Protein AF-A0A2R5L4L7-F1 (afdb_monomer)

Secondary structure (DSSP, 8-state):
---------HHHHHHHHHHS------------PEEPTTT--EESSHHHHHHHHGGGEETTEEE-TTT--EES-HHHHHHHHHHHH----EE-SSSS-EESSHHHHHHHHHHH-TTTGGGSTT--TTS-----

Mean predicted aligned error: 15.32 Å

Solvent-accessible surface area (backbone atoms only — not comparable to full-atom values): 8468 Å² total; per-residue (Å²): 135,85,79,90,79,82,69,95,48,69,72,59,42,57,57,53,58,50,68,77,55,73,68,86,70,70,69,82,68,77,72,67,64,47,63,36,81,75,84,61,52,71,25,76,44,68,70,56,42,58,60,49,51,52,79,34,44,59,88,79,24,30,40,37,94,88,79,64,56,70,33,72,45,62,69,57,46,40,57,54,48,30,71,78,72,65,48,44,84,39,68,44,96,88,50,92,54,62,22,72,40,67,66,62,40,52,54,46,42,58,69,76,35,62,83,64,49,80,72,53,88,75,70,65,89,88,65,80,92,73,91,127

Structure (mmCIF, N/CA/C/O backbone):
data_AF-A0A2R5L4L7-F1
#
_entry.id   AF-A0A2R5L4L7-F1
#
loop_
_atom_site.group_PDB
_atom_site.id
_atom_site.type_symbol
_atom_site.label_atom_id
_atom_site.label_alt_id
_atom_site.label_comp_id
_atom_site.label_asym_id
_atom_site.label_entity_id
_atom_site.label_seq_id
_atom_site.pdbx_PDB_ins_code
_atom_site.Cartn_x
_atom_site.Cartn_y
_atom_site.Cartn_z
_atom_site.occupancy
_atom_site.B_iso_or_equiv
_atom_site.auth_seq_id
_atom_site.auth_comp_id
_atom_site.auth_asym_id
_atom_site.auth_atom_id
_atom_site.pdbx_PDB_model_num
ATOM 1 N N . PRO A 1 1 ? -46.197 9.145 -11.693 1.00 50.00 1 PRO A N 1
ATOM 2 C CA . PRO A 1 1 ? -46.821 9.251 -13.034 1.00 50.00 1 PRO A CA 1
ATOM 3 C C . PRO A 1 1 ? -48.335 9.468 -12.892 1.00 50.00 1 PRO A C 1
ATOM 5 O O . PRO A 1 1 ? -49.021 8.603 -12.368 1.00 50.00 1 PRO A O 1
ATOM 8 N N . PHE A 1 2 ? -48.771 10.685 -13.240 1.00 63.53 2 PHE A N 1
ATOM 9 C CA . PHE A 1 2 ? -50.130 11.246 -13.179 1.00 63.53 2 PHE A CA 1
ATOM 10 C C . PHE A 1 2 ? -50.981 10.903 -11.947 1.00 63.53 2 PHE A C 1
ATOM 12 O O . PHE A 1 2 ? -51.745 9.944 -11.926 1.00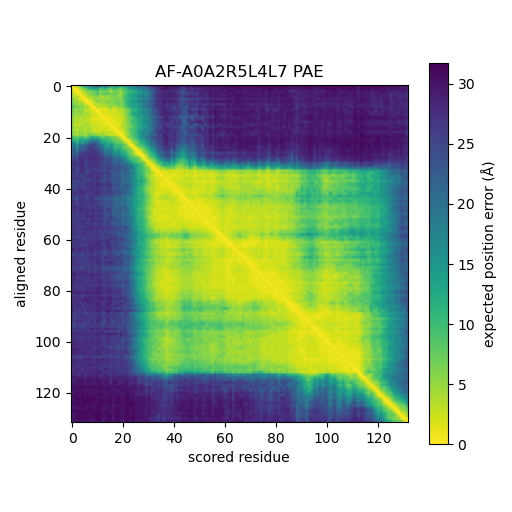 63.53 2 PHE A O 1
ATOM 19 N N . CYS A 1 3 ? -50.890 11.764 -10.928 1.00 67.31 3 CYS A N 1
ATOM 20 C CA . CYS A 1 3 ? -51.881 11.806 -9.860 1.00 67.31 3 CYS A CA 1
ATOM 21 C C . CYS A 1 3 ? -53.042 12.722 -10.295 1.00 67.31 3 CYS A C 1
ATOM 23 O O . CYS A 1 3 ? -52.793 13.906 -10.516 1.00 67.31 3 CYS A O 1
ATOM 25 N N . PRO A 1 4 ? -54.288 12.226 -10.408 1.00 69.06 4 PRO A N 1
ATOM 26 C CA . PRO A 1 4 ? -55.441 13.016 -10.860 1.00 69.06 4 PRO A CA 1
ATOM 27 C C . PRO A 1 4 ? -55.964 13.998 -9.794 1.00 69.06 4 PRO A C 1
ATOM 29 O O . PRO A 1 4 ? -57.028 14.588 -9.958 1.00 69.06 4 PRO A O 1
ATOM 32 N N . TYR A 1 5 ? -55.247 14.164 -8.677 1.00 70.88 5 TYR A N 1
ATOM 33 C CA . TYR A 1 5 ? -55.686 14.992 -7.562 1.00 70.88 5 TYR A CA 1
ATOM 34 C C . TYR A 1 5 ? -55.429 16.477 -7.841 1.00 70.88 5 TYR A C 1
ATOM 36 O O . TYR A 1 5 ? -54.305 16.967 -7.722 1.00 70.88 5 TYR A O 1
ATOM 44 N N . THR A 1 6 ? -56.485 17.212 -8.181 1.00 69.62 6 THR A N 1
ATOM 45 C CA . THR A 1 6 ? -56.448 18.672 -8.311 1.00 69.62 6 THR A CA 1
ATOM 46 C C . THR A 1 6 ? -56.854 19.322 -6.994 1.00 69.62 6 THR A C 1
ATOM 48 O O . THR A 1 6 ? -57.931 19.051 -6.467 1.00 69.62 6 THR A O 1
ATOM 51 N N . CYS A 1 7 ? -56.010 20.201 -6.457 1.00 73.94 7 CYS A N 1
ATOM 52 C CA . CYS A 1 7 ? -56.298 20.936 -5.230 1.00 73.94 7 CYS A CA 1
ATOM 53 C C . CYS A 1 7 ? -56.041 22.428 -5.432 1.00 73.94 7 CYS A C 1
ATOM 55 O O . CYS A 1 7 ? -54.980 22.811 -5.917 1.00 73.94 7 CYS A O 1
AT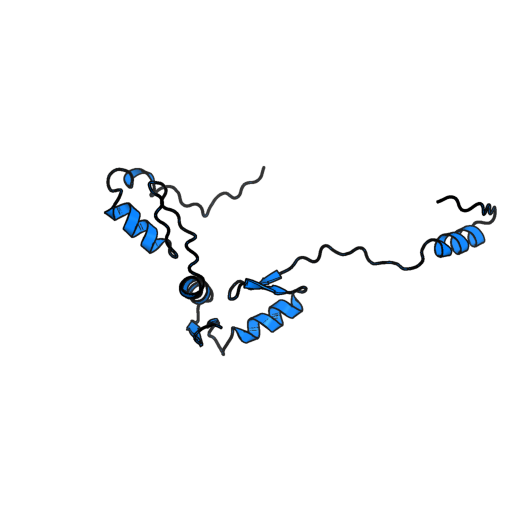OM 57 N N . THR A 1 8 ? -56.992 23.265 -5.024 1.00 68.25 8 THR A N 1
ATOM 58 C CA . THR A 1 8 ? -56.914 24.732 -5.130 1.00 68.25 8 THR A CA 1
ATOM 59 C C . THR A 1 8 ? -56.361 25.397 -3.866 1.00 68.25 8 THR A C 1
ATOM 61 O O . THR A 1 8 ? -56.021 26.576 -3.879 1.00 68.25 8 THR A O 1
ATOM 64 N N . VAL A 1 9 ? -56.223 24.646 -2.764 1.00 74.19 9 VAL A N 1
ATOM 65 C CA . VAL A 1 9 ? -55.764 25.158 -1.465 1.00 74.19 9 VAL A CA 1
ATOM 66 C C . VAL A 1 9 ? -54.310 24.753 -1.212 1.00 74.19 9 VAL A C 1
ATOM 68 O O . VAL A 1 9 ? -53.995 23.579 -1.006 1.00 74.19 9 VAL A O 1
ATOM 71 N N . TYR A 1 10 ? -53.415 25.744 -1.144 1.00 71.88 10 TYR A N 1
ATOM 72 C CA . TYR A 1 10 ? -51.958 25.551 -1.052 1.00 71.88 10 TYR A CA 1
ATOM 73 C C . TYR A 1 10 ? -51.507 24.598 0.074 1.00 71.88 10 TYR A C 1
ATOM 75 O O . TYR A 1 10 ? -50.641 23.743 -0.124 1.00 71.88 10 TYR A O 1
ATOM 83 N N . LYS A 1 11 ? -52.116 24.698 1.264 1.00 78.44 11 LYS A N 1
ATOM 84 C CA . LYS A 1 11 ? -51.770 23.848 2.420 1.00 78.44 11 LYS A CA 1
ATOM 85 C C . LYS A 1 11 ? -52.099 22.368 2.178 1.00 78.44 11 LYS A C 1
ATOM 87 O O . LYS A 1 11 ? -51.323 21.495 2.566 1.00 78.44 11 LYS A O 1
ATOM 92 N N . ALA A 1 12 ? -53.217 22.085 1.512 1.00 74.81 12 ALA A N 1
ATOM 93 C CA . ALA A 1 12 ? -53.638 20.727 1.180 1.00 74.81 12 ALA A CA 1
ATOM 94 C C . ALA A 1 12 ? -52.783 20.136 0.046 1.00 74.81 12 ALA A C 1
ATOM 96 O O . ALA A 1 12 ? -52.364 18.981 0.140 1.00 74.81 12 ALA A O 1
ATOM 97 N N . PHE A 1 13 ? -52.402 20.956 -0.940 1.00 75.81 13 PHE A N 1
ATOM 98 C CA . PHE A 1 13 ? -51.426 20.582 -1.966 1.00 75.81 13 PHE A CA 1
ATOM 99 C C . PHE A 1 13 ? -50.075 20.175 -1.355 1.00 75.81 13 PHE A C 1
ATOM 101 O O . PHE A 1 13 ? -49.559 19.104 -1.662 1.00 75.81 13 PHE A O 1
ATOM 108 N N . LYS A 1 14 ? -49.522 20.967 -0.424 1.00 76.56 14 LYS A N 1
ATOM 109 C CA . LYS A 1 14 ? -48.239 20.649 0.234 1.00 76.56 14 LYS A CA 1
ATOM 110 C C . LYS A 1 14 ? -48.276 19.351 1.043 1.00 76.56 14 LYS A C 1
ATOM 112 O O . LYS A 1 14 ? -47.266 18.652 1.104 1.00 76.56 14 LYS A O 1
ATOM 117 N N . LYS A 1 15 ? -49.413 19.019 1.663 1.00 76.94 15 LYS A N 1
ATOM 118 C CA . LYS A 1 15 ? -49.593 17.748 2.383 1.00 76.94 15 LYS A CA 1
ATOM 119 C C . LYS A 1 15 ? -49.653 16.565 1.412 1.00 76.94 15 LYS A C 1
ATOM 121 O O . LYS A 1 15 ? -48.965 15.576 1.634 1.00 76.94 15 LYS A O 1
ATOM 126 N N . HIS A 1 16 ? -50.410 16.701 0.325 1.00 76.19 16 HIS A N 1
ATOM 127 C CA . HIS A 1 16 ? -50.504 15.700 -0.738 1.00 76.19 16 HIS A CA 1
ATOM 128 C C . HIS A 1 16 ? -49.163 15.486 -1.461 1.00 76.19 16 HIS A C 1
ATOM 130 O O . HIS A 1 16 ? -48.763 14.360 -1.718 1.00 76.19 16 HIS A O 1
ATOM 136 N N . GLN A 1 17 ? -48.387 16.543 -1.710 1.00 69.81 17 GLN A N 1
ATOM 137 C CA . GLN A 1 17 ? -47.068 16.418 -2.337 1.00 69.81 17 GLN A CA 1
ATOM 138 C C . GLN A 1 17 ? -46.126 15.504 -1.530 1.00 69.81 17 GLN A C 1
ATOM 140 O O . GLN A 1 17 ? -45.373 14.731 -2.113 1.00 69.81 17 GLN A O 1
ATOM 145 N N . LYS A 1 18 ? -46.206 15.536 -0.191 1.00 73.06 18 LYS A N 1
ATOM 146 C CA . LYS A 1 18 ? -45.411 14.670 0.695 1.00 73.06 18 LYS A CA 1
ATOM 147 C C . LYS A 1 18 ? -45.821 13.195 0.637 1.00 73.06 18 LYS A C 1
ATOM 149 O O . LYS A 1 18 ? -45.000 12.359 0.986 1.00 73.06 18 LYS A O 1
ATOM 154 N N . SER A 1 19 ? -47.031 12.857 0.174 1.00 70.88 19 SER A N 1
ATOM 155 C CA . SER A 1 19 ? -47.435 11.453 -0.003 1.00 70.88 19 SER A CA 1
ATOM 156 C C . SER A 1 19 ? -46.810 10.805 -1.237 1.00 70.88 19 SER A C 1
ATOM 158 O O . SER A 1 19 ? -46.730 9.586 -1.296 1.00 70.88 19 SER A O 1
ATOM 160 N N . HIS A 1 20 ? -46.341 11.601 -2.205 1.00 72.44 20 HIS A N 1
ATOM 161 C CA . HIS A 1 20 ? -45.515 11.101 -3.315 1.00 72.44 20 HIS A CA 1
ATOM 162 C C . HIS A 1 20 ? -44.046 10.931 -2.921 1.00 72.44 20 HIS A C 1
ATOM 164 O O . HIS A 1 20 ? -43.293 10.260 -3.617 1.00 72.44 20 HIS A O 1
ATOM 170 N N . VAL A 1 21 ? -43.633 11.523 -1.799 1.00 67.75 21 VAL A N 1
ATOM 171 C CA . VAL A 1 21 ? -42.273 11.421 -1.265 1.00 67.75 21 VAL A CA 1
ATOM 172 C C . VAL A 1 21 ? -42.287 10.429 -0.100 1.00 67.75 21 VAL A C 1
ATOM 174 O O . VAL A 1 21 ? -42.052 10.785 1.054 1.00 67.75 21 VAL A O 1
ATOM 177 N N . PHE A 1 22 ? -42.615 9.168 -0.393 1.00 56.44 22 PHE A N 1
ATOM 178 C CA . PHE A 1 22 ? -42.398 8.076 0.555 1.00 56.44 22 PHE A CA 1
ATOM 179 C C . PHE A 1 22 ? -40.911 7.733 0.575 1.00 56.44 22 PHE A C 1
ATOM 181 O O . PHE A 1 22 ? -40.374 7.191 -0.386 1.00 56.44 22 PHE A O 1
ATOM 188 N N . GLY A 1 23 ? -40.264 8.067 1.691 1.00 48.25 23 GLY A N 1
ATOM 189 C CA . GLY A 1 23 ? -38.858 7.784 1.934 1.00 48.25 23 GLY A CA 1
ATOM 190 C C . GLY A 1 23 ? -37.944 8.738 1.178 1.00 48.25 23 GLY A C 1
ATOM 191 O O . GLY A 1 23 ? -37.704 8.604 -0.016 1.00 48.25 23 GLY A O 1
ATOM 192 N N . SER A 1 24 ? -37.326 9.660 1.905 1.00 47.16 24 SER A N 1
ATOM 193 C CA . SER A 1 24 ? -35.988 10.111 1.555 1.00 47.16 24 SER A CA 1
ATOM 194 C C . SER A 1 24 ? -35.060 8.891 1.576 1.00 47.16 24 SER A C 1
ATOM 196 O O . SER A 1 24 ? -34.337 8.653 2.544 1.00 47.16 24 SER A O 1
ATOM 198 N N . SER A 1 25 ? -35.047 8.105 0.495 1.00 45.19 25 SER A N 1
ATOM 199 C CA . SER A 1 25 ? -33.848 7.375 0.126 1.00 45.19 25 SER A CA 1
ATOM 200 C C . SER A 1 25 ? -32.816 8.461 -0.116 1.00 45.19 25 SER A C 1
ATOM 202 O O . SER A 1 25 ? -32.767 9.079 -1.182 1.00 45.1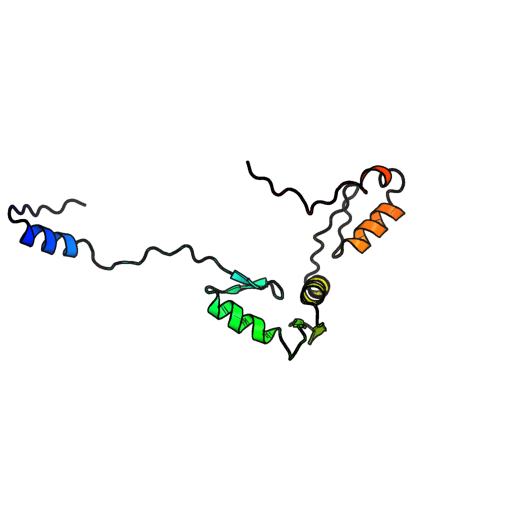9 25 SER A O 1
ATOM 204 N N . LYS A 1 26 ? -32.057 8.764 0.940 1.00 45.66 26 LYS A N 1
ATOM 205 C CA . LYS A 1 26 ? -30.776 9.446 0.853 1.00 45.66 26 LYS A CA 1
ATOM 206 C C . LYS A 1 26 ? -30.128 8.883 -0.417 1.00 45.66 26 LYS A C 1
ATOM 208 O O . LYS A 1 26 ? -30.019 7.654 -0.494 1.00 45.66 26 LYS A O 1
ATOM 213 N N . PRO A 1 27 ? -29.834 9.705 -1.443 1.00 45.16 27 PRO A N 1
ATOM 214 C CA . PRO A 1 27 ? -29.218 9.188 -2.658 1.00 45.16 27 PRO A CA 1
ATOM 215 C C . PRO A 1 27 ? -28.022 8.338 -2.220 1.00 45.16 27 PRO A C 1
ATOM 217 O O . PRO A 1 27 ? -27.410 8.700 -1.205 1.00 45.16 27 PRO A O 1
ATOM 220 N N . PRO A 1 28 ? -27.703 7.210 -2.883 1.00 49.28 28 PRO A N 1
ATOM 221 C CA . PRO A 1 28 ? -26.472 6.505 -2.592 1.00 49.28 28 PRO A CA 1
ATOM 222 C C . PRO A 1 28 ? -25.366 7.520 -2.853 1.00 49.28 28 PRO A C 1
ATOM 224 O O . PRO A 1 28 ? -24.994 7.775 -3.994 1.00 49.28 28 PRO A O 1
ATOM 227 N N . SER A 1 29 ? -24.902 8.182 -1.793 1.00 54.69 29 SER A N 1
ATOM 228 C CA . SER A 1 29 ? -23.652 8.909 -1.784 1.00 54.69 29 SER A CA 1
ATOM 229 C C . SER A 1 29 ? -22.684 7.892 -2.331 1.00 54.69 29 SER A C 1
ATOM 231 O O . SER A 1 29 ? -22.546 6.843 -1.693 1.00 54.69 29 SER A O 1
ATOM 233 N N . ALA A 1 30 ? -22.167 8.131 -3.540 1.00 57.06 30 ALA A N 1
ATOM 234 C CA . ALA A 1 30 ? -21.211 7.256 -4.192 1.00 57.06 30 ALA A CA 1
ATOM 235 C C . ALA A 1 30 ? -20.263 6.773 -3.098 1.00 57.06 30 ALA A C 1
ATOM 237 O O . ALA A 1 30 ? -19.590 7.592 -2.470 1.00 57.06 30 ALA A O 1
ATOM 238 N N . GLN A 1 31 ? -20.371 5.494 -2.727 1.00 61.19 31 GLN A N 1
ATOM 239 C CA . GLN A 1 31 ? -19.619 4.974 -1.597 1.00 61.19 31 GLN A CA 1
ATOM 240 C C . GLN A 1 31 ? -18.176 4.982 -2.069 1.00 61.19 31 GLN A C 1
ATOM 242 O O . GLN A 1 31 ? -17.756 4.080 -2.793 1.00 61.19 31 GLN A O 1
ATOM 247 N N . VAL A 1 32 ? -17.448 6.048 -1.742 1.00 70.38 32 VAL A N 1
ATOM 248 C CA . VAL A 1 32 ? -16.024 6.149 -2.016 1.00 70.38 32 VAL A CA 1
ATOM 249 C C . VAL A 1 32 ? -15.378 5.069 -1.165 1.00 70.38 32 VAL A C 1
ATOM 251 O O . VAL A 1 32 ? -15.204 5.220 0.043 1.00 70.38 32 VAL A O 1
ATOM 254 N N . LYS A 1 33 ? -15.114 3.923 -1.794 1.00 82.12 33 LYS A N 1
ATOM 255 C CA . LYS A 1 33 ? -14.406 2.817 -1.164 1.00 82.12 33 LYS A CA 1
ATOM 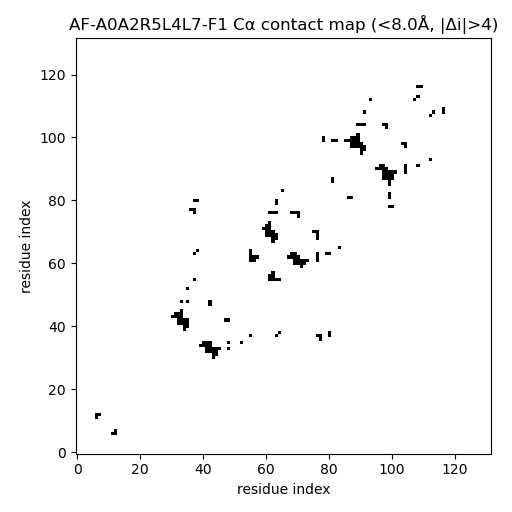256 C C . LYS A 1 33 ? -12.974 3.271 -0.923 1.00 82.12 33 LYS A C 1
ATOM 258 O O . LYS A 1 33 ? -12.275 3.672 -1.850 1.00 82.12 33 LYS A O 1
ATOM 263 N N . LEU A 1 34 ? -12.551 3.220 0.333 1.00 89.19 34 LEU A N 1
ATOM 264 C CA . LEU A 1 34 ? -11.189 3.534 0.738 1.00 89.19 34 LEU A CA 1
ATOM 265 C C . LEU A 1 34 ? -10.380 2.241 0.765 1.00 89.19 34 LEU A C 1
ATOM 267 O O . LEU A 1 34 ? -10.673 1.354 1.567 1.00 89.19 34 LEU A O 1
ATOM 271 N N . SER A 1 35 ? -9.352 2.136 -0.075 1.00 91.81 35 SER A N 1
ATOM 272 C CA . SER A 1 35 ? -8.481 0.957 -0.135 1.00 91.81 35 SER A CA 1
ATOM 273 C C . SER A 1 35 ? -7.274 1.091 0.797 1.00 91.81 35 SER A C 1
ATOM 275 O O . SER A 1 35 ? -6.594 2.120 0.843 1.00 91.81 35 SER A O 1
ATOM 277 N N . CYS A 1 36 ? -6.970 0.033 1.551 1.00 90.94 36 CYS A N 1
ATOM 278 C CA . CYS A 1 36 ? -5.816 0.005 2.445 1.00 90.94 36 CYS A CA 1
ATOM 279 C C . CYS A 1 36 ? -4.507 -0.010 1.650 1.00 90.94 36 CYS A C 1
ATOM 281 O O . CYS A 1 36 ? -4.251 -0.936 0.884 1.00 90.94 36 CYS A O 1
ATOM 283 N N . LYS A 1 37 ? -3.612 0.948 1.907 1.00 86.19 37 LYS A N 1
ATOM 284 C CA . LYS A 1 37 ? -2.303 1.009 1.230 1.00 86.19 37 LYS A CA 1
ATOM 285 C C . LYS A 1 37 ? -1.358 -0.138 1.599 1.00 86.19 37 LYS A C 1
ATOM 287 O O . LYS A 1 37 ? -0.423 -0.405 0.854 1.00 86.19 37 LYS A O 1
ATOM 292 N N . ILE A 1 38 ? -1.585 -0.791 2.742 1.00 87.94 38 ILE A N 1
ATOM 293 C CA . ILE A 1 38 ? -0.820 -1.968 3.157 1.00 87.94 38 ILE A CA 1
ATOM 294 C C . ILE A 1 38 ? -1.432 -3.184 2.480 1.00 87.94 38 ILE A C 1
ATOM 296 O O . ILE A 1 38 ? -0.848 -3.665 1.525 1.00 87.94 38 ILE A O 1
ATOM 300 N N . CYS A 1 39 ? -2.622 -3.642 2.878 1.00 88.19 39 CYS A N 1
ATOM 301 C CA . CYS A 1 39 ? -3.142 -4.932 2.417 1.00 88.19 39 CYS A CA 1
ATOM 302 C C . CYS A 1 39 ? -4.130 -4.898 1.238 1.00 88.19 39 CYS A C 1
ATOM 304 O O . CYS A 1 39 ? -4.624 -5.946 0.830 1.00 88.19 39 CYS A O 1
ATOM 306 N N . GLY A 1 40 ? -4.446 -3.727 0.686 1.00 87.44 40 GLY A N 1
ATOM 307 C CA . GLY A 1 40 ? -5.375 -3.580 -0.442 1.00 87.44 40 GLY A CA 1
ATOM 308 C C . GLY A 1 40 ? -6.851 -3.822 -0.109 1.00 87.44 40 GLY A C 1
ATOM 309 O O . GLY A 1 40 ? -7.677 -3.776 -1.007 1.00 87.44 40 GLY A O 1
ATOM 310 N N . LYS A 1 41 ? -7.211 -4.079 1.159 1.00 87.88 41 LYS A N 1
ATOM 311 C CA . LYS A 1 41 ? -8.612 -4.281 1.566 1.00 87.88 41 LYS A CA 1
ATOM 312 C C . LYS A 1 41 ? -9.387 -2.964 1.579 1.00 87.88 41 LYS A C 1
ATOM 314 O O . LYS A 1 41 ? -8.916 -1.985 2.160 1.00 87.88 41 LYS A O 1
ATOM 319 N N . ASP A 1 42 ? -10.596 -2.989 1.029 1.00 91.62 42 ASP A N 1
ATOM 320 C CA . ASP A 1 42 ? -11.496 -1.836 0.982 1.00 91.62 42 ASP A CA 1
ATOM 321 C C . ASP A 1 42 ? -12.286 -1.640 2.280 1.00 91.62 42 ASP A C 1
ATOM 323 O O . ASP A 1 42 ? -12.567 -2.593 3.018 1.00 91.62 42 ASP A O 1
ATOM 327 N N . ARG A 1 43 ? -12.664 -0.386 2.548 1.00 90.88 43 ARG A N 1
ATOM 328 C CA . ARG A 1 43 ? -13.585 0.035 3.612 1.00 90.88 43 ARG A CA 1
ATOM 329 C C . ARG A 1 43 ? -14.576 1.065 3.101 1.00 90.88 43 ARG A C 1
ATOM 331 O O . ARG A 1 43 ? -14.245 1.885 2.250 1.00 90.88 43 ARG A O 1
ATOM 338 N N . SER A 1 44 ? -15.782 1.024 3.658 1.00 85.62 44 SER A N 1
ATOM 339 C CA . SER A 1 44 ? -16.891 1.891 3.250 1.00 85.62 44 SER A CA 1
ATOM 340 C C . SER A 1 44 ? -16.843 3.281 3.887 1.00 85.62 44 SER A C 1
ATOM 342 O O . SER A 1 44 ? -17.532 4.182 3.421 1.00 85.62 44 SER A O 1
ATOM 344 N N . THR A 1 45 ? -16.061 3.460 4.958 1.00 88.44 45 THR A N 1
ATOM 345 C CA . THR A 1 45 ? -15.936 4.731 5.680 1.00 88.44 45 THR A CA 1
ATOM 346 C C . THR A 1 45 ? -14.498 4.981 6.138 1.00 88.44 45 THR A C 1
ATOM 348 O O . THR A 1 45 ? -13.722 4.037 6.329 1.00 88.44 45 THR A O 1
ATOM 351 N N . ASP A 1 46 ? -14.144 6.252 6.359 1.00 88.12 46 ASP A N 1
ATOM 352 C CA . ASP A 1 46 ? -12.841 6.631 6.926 1.00 88.12 46 ASP A CA 1
ATOM 353 C C . ASP A 1 46 ? -12.647 6.055 8.335 1.00 88.12 46 ASP A C 1
ATOM 355 O O . ASP A 1 46 ? -11.609 5.465 8.629 1.00 88.12 46 ASP A O 1
ATOM 359 N N . ALA A 1 47 ? -13.685 6.095 9.175 1.00 89.81 47 ALA A N 1
ATOM 360 C CA . ALA A 1 47 ? -13.640 5.526 10.520 1.00 89.81 47 ALA A 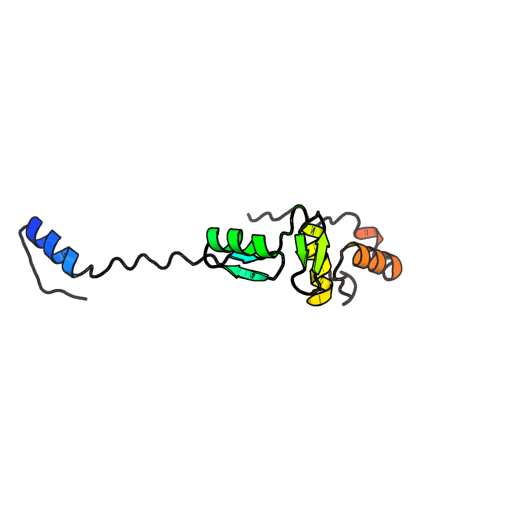CA 1
ATOM 361 C C . ALA A 1 47 ? -13.290 4.025 10.509 1.00 89.81 47 ALA A C 1
ATOM 363 O O . ALA A 1 47 ? -12.503 3.552 11.338 1.00 89.81 47 ALA A O 1
ATOM 364 N N . ASP A 1 48 ? -13.826 3.270 9.547 1.00 91.75 48 ASP A N 1
ATOM 365 C CA . ASP A 1 48 ? -13.510 1.851 9.381 1.00 91.75 48 ASP A CA 1
ATOM 366 C C . ASP A 1 48 ? -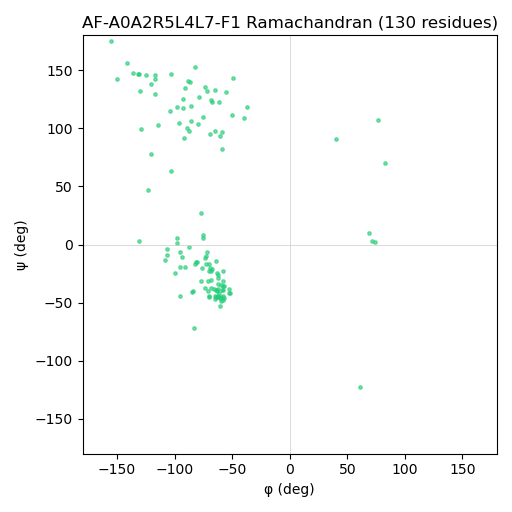12.091 1.623 8.855 1.00 91.75 48 ASP A C 1
ATOM 368 O O . ASP A 1 48 ? -11.467 0.617 9.210 1.00 91.75 48 ASP A O 1
ATOM 372 N N . MET A 1 49 ? -11.561 2.545 8.043 1.00 92.75 49 MET A N 1
ATOM 373 C CA . MET A 1 49 ? -10.165 2.536 7.604 1.00 92.75 49 MET A CA 1
ATOM 374 C C . MET A 1 49 ? -9.215 2.862 8.762 1.00 92.75 49 MET A C 1
ATOM 376 O O . MET A 1 49 ? -8.249 2.138 8.977 1.00 92.75 49 MET A O 1
ATOM 380 N N . GLN A 1 50 ? -9.509 3.861 9.591 1.00 91.56 50 GLN A N 1
ATOM 381 C CA . GLN A 1 50 ? -8.692 4.178 10.767 1.00 91.56 50 GLN A CA 1
ATOM 382 C C . GLN A 1 50 ? -8.627 2.995 11.738 1.00 91.56 50 GLN A C 1
ATOM 384 O O . GLN A 1 50 ? -7.549 2.590 12.180 1.00 91.56 50 GLN A O 1
ATOM 389 N N . LYS A 1 51 ? -9.772 2.355 12.012 1.00 92.81 51 LYS A N 1
ATOM 390 C CA . LYS A 1 51 ? -9.822 1.112 12.798 1.00 92.81 51 LYS A CA 1
ATOM 391 C C . LYS A 1 51 ? -9.064 -0.024 12.115 1.00 92.81 51 LYS A C 1
ATOM 393 O O . LYS A 1 51 ? -8.401 -0.806 12.792 1.00 92.81 51 LYS A O 1
ATOM 398 N N . HIS A 1 52 ? -9.137 -0.122 10.788 1.00 92.94 52 HIS A N 1
ATOM 399 C CA . HIS A 1 52 ? -8.381 -1.114 10.034 1.00 92.94 52 HIS A CA 1
ATOM 400 C C . HIS A 1 52 ? -6.877 -0.974 10.238 1.00 92.94 52 HIS A C 1
ATOM 402 O O . HIS A 1 52 ? -6.212 -1.981 10.488 1.00 92.94 52 HIS A O 1
ATOM 408 N N . MET A 1 53 ? -6.361 0.250 10.112 1.00 91.44 53 MET A N 1
ATOM 409 C CA . MET A 1 53 ? -4.929 0.538 10.126 1.00 91.44 53 MET A CA 1
ATOM 410 C C . MET A 1 53 ? -4.280 0.181 11.462 1.00 91.44 53 MET A C 1
ATOM 412 O O . MET A 1 53 ? -3.107 -0.176 11.477 1.00 91.44 53 MET A O 1
ATOM 416 N N . LYS A 1 54 ? -5.048 0.152 12.561 1.00 91.94 54 LYS A N 1
ATOM 417 C CA . LYS A 1 54 ? -4.575 -0.359 13.858 1.00 91.94 54 LYS A CA 1
ATOM 418 C C . LYS A 1 54 ? -4.096 -1.811 13.794 1.00 91.94 54 LYS A C 1
ATOM 420 O O . LYS A 1 54 ? -3.168 -2.156 14.505 1.00 91.94 54 LYS A O 1
ATOM 425 N N . LYS A 1 55 ? -4.665 -2.650 12.918 1.00 90.81 55 LYS A N 1
ATOM 426 C CA . LYS A 1 55 ? -4.209 -4.044 12.736 1.00 90.81 55 LYS A CA 1
ATOM 427 C C . LYS A 1 55 ? -2.826 -4.140 12.098 1.00 90.81 55 LYS A C 1
ATOM 429 O O . LYS A 1 55 ? -2.161 -5.152 12.248 1.00 90.81 55 LYS A O 1
ATOM 434 N N . HIS A 1 56 ? -2.419 -3.098 11.379 1.00 91.44 56 HIS A N 1
ATOM 435 C CA . HIS A 1 56 ? -1.108 -3.005 10.748 1.00 91.44 56 HIS A CA 1
ATOM 436 C C . HIS A 1 56 ? -0.123 -2.193 11.583 1.00 91.44 56 HIS A C 1
ATOM 438 O O . HIS A 1 56 ? 0.969 -1.912 11.102 1.00 91.44 56 HIS A O 1
ATOM 444 N N . ARG A 1 57 ? -0.489 -1.776 12.798 1.00 90.69 57 ARG A N 1
ATOM 445 C CA . ARG A 1 57 ? 0.373 -0.996 13.684 1.00 90.69 57 ARG A CA 1
ATOM 446 C C . ARG A 1 57 ? 0.655 -1.792 14.951 1.00 90.69 57 ARG A C 1
ATOM 448 O O . ARG A 1 57 ? -0.266 -2.257 15.610 1.00 90.69 57 ARG A O 1
ATOM 455 N N . SER A 1 58 ? 1.929 -1.903 15.299 1.00 89.88 58 SER A N 1
ATOM 456 C CA . SER A 1 58 ? 2.397 -2.468 16.562 1.00 89.88 58 SER A CA 1
ATOM 457 C C . SER A 1 58 ? 3.386 -1.490 17.189 1.00 89.88 58 SER A C 1
ATOM 459 O O . SER A 1 58 ? 4.544 -1.410 16.772 1.00 89.88 58 SER A O 1
ATOM 461 N N . GLY A 1 59 ? 2.904 -0.695 18.151 1.00 89.75 59 GLY A N 1
ATOM 462 C CA . GLY A 1 59 ? 3.646 0.436 18.714 1.00 89.75 59 GLY A CA 1
ATOM 463 C C . GLY A 1 59 ? 3.974 1.484 17.646 1.00 89.75 59 GLY A C 1
ATOM 464 O O . GLY A 1 59 ? 3.083 1.979 16.949 1.00 89.75 59 GLY A O 1
ATOM 465 N N . GLU A 1 60 ? 5.264 1.768 17.487 1.00 89.38 60 GLU A N 1
ATOM 466 C CA . GLU A 1 60 ? 5.797 2.716 16.498 1.00 89.38 60 GLU A CA 1
ATOM 467 C C . GLU A 1 60 ? 6.079 2.083 15.127 1.00 89.38 60 GLU A C 1
ATOM 469 O O . GLU A 1 60 ? 6.473 2.768 14.185 1.00 89.38 60 GLU A O 1
ATOM 474 N N . ASN A 1 61 ? 5.857 0.775 14.986 1.00 92.44 61 ASN A N 1
ATOM 475 C CA . ASN A 1 61 ? 6.105 0.056 13.746 1.00 92.44 61 ASN A CA 1
ATOM 476 C C . ASN A 1 61 ? 4.814 -0.239 12.983 1.00 92.44 61 ASN A C 1
ATOM 478 O O . ASN A 1 61 ? 3.771 -0.557 13.560 1.00 92.44 61 ASN A O 1
ATOM 482 N N . PHE A 1 62 ? 4.925 -0.229 11.660 1.00 94.44 62 PHE A N 1
ATOM 483 C CA . PHE A 1 62 ? 3.974 -0.863 10.762 1.00 94.44 62 PHE A CA 1
ATOM 484 C C . PHE A 1 62 ? 4.357 -2.329 10.573 1.00 94.44 62 PHE A C 1
ATOM 486 O O . PHE A 1 62 ? 5.540 -2.635 10.434 1.00 94.44 62 PHE A O 1
ATOM 493 N N . ILE A 1 63 ? 3.374 -3.223 10.539 1.00 94.56 63 ILE A N 1
ATOM 494 C CA . ILE A 1 63 ? 3.579 -4.667 10.403 1.00 94.56 63 ILE A CA 1
ATOM 495 C C . ILE A 1 63 ? 2.967 -5.193 9.106 1.00 94.56 63 ILE A C 1
ATOM 497 O O . ILE A 1 63 ? 1.936 -4.708 8.637 1.00 94.56 63 ILE A O 1
ATOM 501 N N . CYS A 1 64 ? 3.619 -6.189 8.517 1.00 92.19 64 CYS A N 1
ATOM 502 C CA . CYS A 1 64 ? 3.089 -6.952 7.401 1.00 92.19 64 CYS A CA 1
ATOM 503 C C . CYS A 1 64 ? 2.084 -7.986 7.915 1.00 92.19 64 CYS A C 1
ATOM 505 O O . CYS A 1 64 ? 2.415 -8.810 8.765 1.00 92.19 64 CYS A O 1
ATOM 507 N N . ASP A 1 65 ? 0.883 -7.988 7.343 1.00 86.31 65 ASP A N 1
ATOM 508 C CA . ASP A 1 65 ? -0.193 -8.918 7.686 1.00 86.31 65 ASP A CA 1
ATOM 509 C C . ASP A 1 65 ? 0.028 -10.352 7.183 1.00 86.31 65 ASP A C 1
ATOM 511 O O . ASP A 1 65 ? -0.712 -11.248 7.576 1.00 86.31 65 ASP A O 1
ATOM 515 N N . VAL A 1 66 ? 1.036 -10.574 6.332 1.00 89.06 66 VAL A N 1
ATOM 516 C CA . VAL A 1 66 ? 1.354 -11.891 5.755 1.00 89.06 66 VAL A CA 1
ATOM 517 C C . VAL A 1 66 ? 2.429 -12.627 6.554 1.00 89.06 66 VAL A C 1
ATOM 519 O O . VAL A 1 66 ? 2.292 -13.818 6.805 1.00 89.06 66 VAL A O 1
ATOM 522 N N . CYS A 1 67 ? 3.506 -11.942 6.950 1.00 91.81 67 CYS A N 1
ATOM 523 C CA . CYS A 1 67 ? 4.668 -12.585 7.579 1.00 91.81 67 CYS A CA 1
ATOM 524 C C . CYS A 1 67 ? 5.145 -11.921 8.879 1.00 91.81 67 CYS A C 1
ATOM 526 O O . CYS A 1 67 ? 6.174 -12.315 9.418 1.00 91.81 67 CYS A O 1
ATOM 528 N N . GLY A 1 68 ? 4.453 -10.887 9.368 1.00 89.00 68 GLY A N 1
ATOM 529 C CA . GLY A 1 68 ? 4.806 -10.207 10.618 1.00 89.00 68 GLY A CA 1
ATOM 530 C C . GLY A 1 68 ? 6.035 -9.295 10.545 1.00 89.00 68 GLY A C 1
ATOM 531 O O . GLY A 1 68 ? 6.399 -8.698 11.555 1.00 89.00 68 GLY A O 1
ATOM 532 N N . PHE A 1 69 ? 6.665 -9.135 9.373 1.00 93.25 69 PHE A N 1
ATOM 533 C CA . PHE A 1 69 ? 7.773 -8.193 9.194 1.00 93.25 69 PHE A CA 1
ATOM 534 C C . PHE A 1 69 ? 7.363 -6.775 9.618 1.00 93.25 69 PHE A C 1
ATOM 536 O O . PHE A 1 69 ? 6.323 -6.279 9.183 1.00 93.25 69 PHE A O 1
ATOM 543 N N . ALA A 1 70 ? 8.191 -6.119 10.435 1.00 94.19 70 ALA A N 1
ATOM 544 C CA . ALA A 1 70 ? 7.898 -4.817 11.022 1.00 94.19 70 ALA A CA 1
ATOM 545 C C . ALA A 1 70 ? 8.883 -3.737 10.551 1.00 94.19 70 ALA A C 1
ATOM 547 O O . ALA A 1 70 ? 10.080 -3.981 10.402 1.00 94.19 70 ALA A O 1
ATOM 548 N N . SER A 1 71 ? 8.390 -2.519 10.328 1.00 93.94 71 SER A N 1
ATOM 549 C CA . SER A 1 71 ? 9.215 -1.357 10.002 1.00 93.94 71 SER A CA 1
ATOM 550 C C . SER A 1 71 ? 8.574 -0.066 10.494 1.00 93.94 71 SER A C 1
ATOM 552 O O . SER A 1 71 ? 7.371 0.130 10.348 1.00 93.94 71 SER A O 1
ATOM 554 N N . ILE A 1 72 ? 9.400 0.861 10.976 1.00 93.56 72 ILE A N 1
ATOM 555 C CA . ILE A 1 72 ? 8.984 2.214 11.380 1.00 93.56 72 ILE A CA 1
ATOM 556 C C . ILE A 1 72 ? 8.416 2.993 10.176 1.00 93.56 72 ILE A C 1
ATOM 558 O O . ILE A 1 72 ? 7.551 3.853 10.306 1.00 93.56 72 ILE A O 1
ATOM 562 N N . GLN A 1 73 ? 8.873 2.678 8.959 1.00 92.50 73 GLN A N 1
ATOM 563 C CA . GLN A 1 73 ? 8.476 3.392 7.748 1.00 92.50 73 GLN A CA 1
ATOM 564 C C . GLN A 1 73 ? 7.360 2.660 6.996 1.00 92.50 73 GLN A C 1
ATOM 566 O O . GLN A 1 73 ? 7.579 1.594 6.417 1.00 92.50 73 GLN A O 1
ATOM 571 N N . LEU A 1 74 ? 6.194 3.301 6.856 1.00 90.56 74 LEU A N 1
ATOM 572 C CA . LEU A 1 74 ? 5.071 2.775 6.067 1.00 90.56 74 LEU A CA 1
ATOM 573 C C . LEU A 1 74 ? 5.483 2.402 4.630 1.00 90.56 74 LEU A C 1
ATOM 575 O O . LEU A 1 74 ? 5.126 1.338 4.128 1.00 90.56 74 LEU A O 1
ATOM 579 N N . LYS A 1 75 ? 6.303 3.239 3.978 1.00 90.38 75 LYS A N 1
ATOM 580 C CA . LYS A 1 75 ? 6.817 2.988 2.619 1.00 90.38 75 LYS A CA 1
ATOM 581 C C . LYS A 1 75 ? 7.580 1.661 2.516 1.00 90.38 75 LYS A C 1
ATOM 583 O O . LYS A 1 75 ? 7.493 0.997 1.484 1.00 90.38 75 LYS A O 1
ATOM 588 N N . LYS A 1 76 ? 8.311 1.270 3.566 1.00 92.25 76 LYS A N 1
ATOM 589 C CA . LYS A 1 76 ? 9.067 0.010 3.607 1.00 92.25 76 LYS A CA 1
ATOM 590 C C . LYS A 1 76 ? 8.138 -1.190 3.714 1.00 92.25 76 LYS A C 1
ATOM 592 O O . LYS A 1 76 ? 8.361 -2.155 2.996 1.00 92.25 76 LYS A O 1
ATOM 597 N N . ILE A 1 77 ? 7.071 -1.109 4.512 1.00 93.25 77 ILE A N 1
ATOM 598 C CA . ILE A 1 77 ? 6.050 -2.167 4.581 1.00 93.25 77 ILE A CA 1
ATOM 599 C C . ILE A 1 77 ? 5.298 -2.318 3.260 1.00 93.25 77 ILE A C 1
ATOM 601 O O . ILE A 1 77 ? 5.142 -3.435 2.772 1.00 93.25 77 ILE A O 1
ATOM 605 N N . ILE A 1 78 ? 4.895 -1.211 2.631 1.00 90.56 78 ILE A N 1
ATOM 606 C CA . ILE A 1 78 ? 4.223 -1.251 1.323 1.00 90.56 78 ILE A CA 1
ATOM 607 C C . ILE A 1 78 ? 5.142 -1.887 0.272 1.00 90.56 78 ILE A C 1
ATOM 609 O O . ILE A 1 78 ? 4.721 -2.763 -0.479 1.00 90.56 78 ILE A O 1
ATOM 613 N N . GLN A 1 79 ? 6.416 -1.482 0.234 1.00 90.75 79 GLN A N 1
ATOM 614 C CA . GLN A 1 79 ? 7.403 -2.077 -0.668 1.00 90.75 79 GLN A CA 1
ATOM 615 C C . GLN A 1 79 ? 7.631 -3.563 -0.369 1.00 90.75 79 GLN A C 1
ATOM 617 O O . GLN A 1 79 ? 7.680 -4.360 -1.302 1.00 90.75 79 GLN A O 1
ATOM 622 N N . HIS A 1 80 ? 7.766 -3.930 0.907 1.00 92.00 80 HIS A N 1
ATOM 623 C CA . HIS A 1 80 ? 7.942 -5.310 1.349 1.00 92.00 80 HIS A CA 1
ATOM 624 C C . HIS A 1 80 ? 6.779 -6.187 0.883 1.00 92.00 80 HIS A C 1
ATOM 626 O O . HIS A 1 80 ? 7.003 -7.258 0.328 1.00 92.00 80 HIS A O 1
ATOM 632 N N . ARG A 1 81 ? 5.536 -5.713 1.012 1.00 90.12 81 ARG A N 1
ATOM 633 C CA . ARG A 1 81 ? 4.364 -6.502 0.628 1.00 90.12 81 ARG A CA 1
ATOM 634 C C . ARG A 1 81 ? 4.318 -6.847 -0.863 1.00 90.12 81 ARG A C 1
ATOM 636 O O . ARG A 1 81 ? 3.789 -7.898 -1.211 1.00 90.12 81 ARG A O 1
ATOM 643 N N . ARG A 1 82 ? 4.934 -6.044 -1.739 1.00 90.00 82 ARG A N 1
ATOM 644 C CA . ARG A 1 82 ? 5.065 -6.385 -3.171 1.00 90.00 82 ARG A CA 1
ATOM 645 C C . ARG A 1 82 ? 5.797 -7.708 -3.407 1.00 90.00 82 ARG A C 1
ATOM 647 O O . ARG A 1 82 ? 5.614 -8.320 -4.452 1.00 90.00 82 ARG A O 1
ATOM 654 N N . MET A 1 83 ? 6.608 -8.165 -2.449 1.00 88.75 83 MET A N 1
ATOM 655 C CA . MET A 1 83 ? 7.245 -9.483 -2.506 1.00 88.75 83 MET A CA 1
ATOM 656 C C . MET A 1 83 ? 6.233 -10.625 -2.355 1.00 88.75 83 MET A C 1
ATOM 658 O O . MET A 1 83 ? 6.436 -11.675 -2.951 1.00 88.75 83 MET A O 1
ATOM 662 N N . HIS A 1 84 ? 5.143 -10.409 -1.612 1.00 88.25 84 HIS A N 1
ATOM 663 C CA . HIS A 1 84 ? 4.069 -11.392 -1.429 1.00 88.25 84 HIS A CA 1
ATOM 664 C C . HIS A 1 84 ? 3.059 -11.362 -2.574 1.00 88.25 84 HIS A C 1
ATOM 666 O O . HIS A 1 84 ? 2.601 -12.408 -3.015 1.00 88.25 84 HIS A O 1
ATOM 672 N N . THR A 1 85 ? 2.710 -10.173 -3.074 1.00 85.94 85 THR A N 1
ATOM 673 C CA . THR A 1 85 ? 1.733 -10.040 -4.172 1.00 85.94 85 THR A CA 1
ATOM 674 C C . THR A 1 85 ? 2.340 -10.278 -5.553 1.00 85.94 85 THR A C 1
ATOM 676 O O . THR A 1 85 ? 1.609 -10.439 -6.525 1.00 85.94 85 THR A O 1
ATOM 679 N N . GLY A 1 86 ? 3.671 -10.262 -5.667 1.00 85.81 86 GLY A N 1
ATOM 680 C CA . GLY A 1 86 ? 4.364 -10.353 -6.951 1.00 85.81 86 GLY A CA 1
ATOM 681 C C . GLY A 1 86 ? 4.189 -9.113 -7.836 1.00 85.81 86 GLY A C 1
ATOM 682 O O . GLY A 1 86 ? 4.581 -9.139 -9.003 1.00 85.81 86 GLY A O 1
ATOM 683 N N . GLU A 1 87 ? 3.629 -8.020 -7.309 1.00 86.06 87 GLU A N 1
ATOM 684 C CA . GLU A 1 87 ? 3.432 -6.778 -8.052 1.00 86.06 87 GLU A CA 1
ATOM 685 C C . GLU A 1 87 ? 4.769 -6.182 -8.511 1.00 86.06 87 GLU A C 1
ATOM 687 O O . GLU A 1 87 ? 5.649 -5.835 -7.715 1.00 86.06 87 GLU A O 1
ATOM 692 N N . LYS A 1 88 ? 4.900 -5.997 -9.826 1.00 87.75 88 LYS A N 1
ATOM 693 C CA . LYS A 1 88 ? 6.076 -5.393 -10.465 1.00 87.75 88 LYS A CA 1
ATOM 694 C C . LYS A 1 88 ? 5.664 -4.142 -11.249 1.00 87.75 88 LYS A C 1
ATOM 696 O O . LYS A 1 88 ? 5.536 -4.204 -12.474 1.00 87.75 88 LYS A O 1
ATOM 701 N N . PRO A 1 89 ? 5.431 -3.008 -10.560 1.00 86.25 89 PRO A N 1
ATOM 702 C CA . PRO A 1 89 ? 4.897 -1.802 -11.190 1.00 86.25 89 PRO A CA 1
ATOM 703 C C . PRO A 1 89 ? 5.909 -1.082 -12.087 1.00 86.25 89 PRO A C 1
ATOM 705 O O . PRO A 1 89 ? 5.519 -0.246 -12.892 1.00 86.25 89 PRO A O 1
ATOM 708 N N . HIS A 1 90 ? 7.206 -1.372 -11.966 1.00 87.50 90 HIS A N 1
ATOM 709 C CA . HIS A 1 90 ? 8.239 -0.667 -12.719 1.00 87.50 90 HIS A CA 1
ATOM 710 C C . HIS A 1 90 ? 8.608 -1.452 -13.980 1.00 87.50 90 HIS A C 1
ATOM 712 O O . HIS A 1 90 ? 9.301 -2.463 -13.882 1.00 87.50 90 HIS A O 1
ATOM 718 N N . LEU A 1 91 ? 8.144 -0.987 -15.140 1.00 90.12 91 LEU A N 1
ATOM 719 C CA . LEU A 1 91 ? 8.456 -1.545 -16.458 1.00 90.12 91 LEU A CA 1
ATOM 720 C C . LEU A 1 91 ? 9.727 -0.902 -17.032 1.00 90.12 91 LEU A C 1
ATOM 722 O O . LEU A 1 91 ? 9.945 0.299 -16.877 1.00 90.12 91 LEU A O 1
ATOM 726 N N . CYS A 1 92 ? 10.562 -1.702 -17.689 1.00 88.38 92 CYS A N 1
ATOM 727 C CA . CYS A 1 92 ? 11.676 -1.201 -18.478 1.00 88.38 92 CYS A CA 1
ATOM 728 C C . CYS A 1 92 ? 11.172 -0.538 -19.769 1.00 88.38 92 CYS A C 1
ATOM 730 O O . CYS A 1 92 ? 10.371 -1.138 -20.477 1.00 88.38 92 CYS A O 1
ATOM 732 N N . PRO A 1 93 ? 11.650 0.669 -20.113 1.00 86.00 93 PRO A N 1
ATOM 733 C CA . PRO A 1 93 ? 11.237 1.330 -21.350 1.00 86.00 93 PRO A CA 1
ATOM 734 C C . PRO A 1 93 ? 11.777 0.654 -22.622 1.00 86.00 93 PRO A C 1
ATOM 736 O O . PRO A 1 93 ? 11.250 0.896 -23.699 1.00 86.00 93 PRO A O 1
ATOM 739 N N . HIS A 1 94 ? 12.795 -0.202 -22.505 1.00 86.44 94 HIS A N 1
ATOM 740 C CA . HIS A 1 94 ? 13.489 -0.809 -23.647 1.00 86.44 94 HIS A CA 1
ATOM 741 C C . HIS A 1 94 ? 13.191 -2.306 -23.825 1.00 86.44 94 HIS A C 1
ATOM 743 O O . HIS A 1 94 ? 13.533 -2.893 -24.848 1.00 86.44 94 HIS A O 1
ATOM 749 N N . CYS A 1 95 ? 12.585 -2.963 -22.831 1.00 89.56 95 CYS A N 1
ATOM 750 C CA . CYS A 1 95 ? 12.237 -4.380 -22.909 1.00 89.56 95 CYS A CA 1
ATOM 751 C C . CYS A 1 95 ? 11.071 -4.736 -21.978 1.00 89.56 95 CYS A C 1
ATOM 753 O O . CYS A 1 95 ? 10.628 -3.939 -21.157 1.00 89.56 95 CYS A O 1
ATOM 755 N N . SER A 1 96 ? 10.591 -5.978 -22.039 1.00 91.25 96 SER A N 1
ATOM 756 C CA . SER A 1 96 ? 9.468 -6.445 -21.210 1.00 91.25 96 SER A CA 1
ATOM 757 C C . SER A 1 96 ? 9.825 -6.702 -19.736 1.00 91.25 96 SER A C 1
ATOM 759 O O . SER A 1 96 ? 8.990 -7.208 -18.982 1.00 91.25 96 SER A O 1
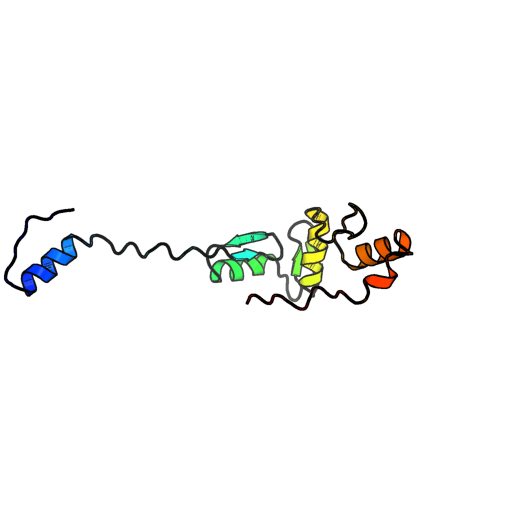ATOM 761 N N . TYR A 1 97 ? 11.048 -6.382 -19.294 1.00 90.00 97 TYR A N 1
ATOM 762 C CA . TYR A 1 97 ? 11.467 -6.583 -17.908 1.00 90.00 97 TYR A CA 1
ATOM 763 C C . TYR A 1 97 ? 10.670 -5.695 -16.947 1.00 90.00 97 TYR A C 1
ATOM 765 O O . TYR A 1 97 ? 10.535 -4.488 -17.145 1.00 90.00 97 TYR A O 1
ATOM 773 N N . ARG A 1 98 ? 10.184 -6.291 -15.853 1.00 91.19 98 ARG A N 1
ATOM 774 C CA . ARG A 1 98 ? 9.465 -5.589 -14.785 1.00 91.19 98 ARG A CA 1
ATOM 775 C C . ARG A 1 98 ? 10.109 -5.841 -13.431 1.00 91.19 98 ARG A C 1
ATOM 777 O O . ARG A 1 98 ? 10.568 -6.943 -13.138 1.00 91.19 98 ARG A O 1
ATOM 784 N N . SER A 1 99 ? 10.066 -4.835 -12.565 1.00 88.62 99 SER A N 1
ATOM 785 C CA . SER A 1 99 ? 10.614 -4.888 -11.214 1.00 88.62 99 SER A CA 1
ATOM 786 C C . SER A 1 99 ? 9.631 -4.374 -10.161 1.00 88.62 99 SER A C 1
ATOM 788 O O . SER A 1 99 ? 8.868 -3.433 -10.386 1.00 88.62 99 SER A O 1
ATOM 790 N N . ALA A 1 100 ? 9.700 -4.964 -8.965 1.00 87.19 100 ALA A N 1
ATOM 791 C CA . ALA A 1 100 ? 8.977 -4.504 -7.778 1.00 87.19 100 ALA A CA 1
ATOM 792 C C . ALA A 1 100 ? 9.520 -3.169 -7.228 1.00 87.19 100 ALA A C 1
ATOM 794 O O . ALA A 1 100 ? 8.804 -2.434 -6.537 1.00 87.19 100 ALA A O 1
ATOM 795 N N . ARG A 1 101 ? 10.785 -2.840 -7.539 1.00 86.94 101 ARG A N 1
ATOM 796 C CA . ARG A 1 101 ? 11.494 -1.655 -7.032 1.00 86.94 101 ARG A CA 1
ATOM 797 C C . ARG A 1 101 ? 12.182 -0.853 -8.143 1.00 86.94 101 ARG A C 1
ATOM 799 O O . ARG A 1 101 ? 12.683 -1.427 -9.113 1.00 86.94 101 ARG A O 1
ATOM 806 N N . ARG A 1 102 ? 12.242 0.471 -7.967 1.00 87.06 102 ARG A N 1
ATOM 807 C CA . ARG A 1 102 ? 12.843 1.416 -8.928 1.00 87.06 102 ARG A CA 1
ATOM 808 C C . ARG A 1 102 ? 14.362 1.280 -9.034 1.00 87.06 102 ARG A C 1
ATOM 810 O O . ARG A 1 102 ? 14.903 1.406 -10.122 1.00 87.06 102 ARG A O 1
ATOM 817 N N . ASP A 1 103 ? 15.048 1.014 -7.931 1.00 87.62 103 ASP A N 1
ATOM 818 C CA . ASP A 1 103 ? 16.496 0.787 -7.904 1.00 87.62 103 ASP A CA 1
ATOM 819 C C . ASP A 1 103 ? 16.887 -0.462 -8.698 1.00 87.62 103 ASP A C 1
ATOM 821 O O . ASP A 1 103 ? 17.762 -0.390 -9.553 1.00 87.62 103 ASP A O 1
ATOM 825 N N . ASN A 1 104 ? 16.154 -1.562 -8.521 1.00 89.62 104 ASN A N 1
ATOM 826 C CA . ASN A 1 104 ? 16.329 -2.769 -9.328 1.00 89.62 104 ASN A CA 1
ATOM 827 C C . ASN A 1 104 ? 16.107 -2.498 -10.826 1.00 89.62 104 ASN A C 1
ATOM 829 O O . ASN A 1 104 ? 16.842 -3.028 -11.657 1.00 89.62 104 ASN A O 1
ATOM 833 N N . LEU A 1 105 ? 15.116 -1.665 -11.180 1.00 90.00 105 LEU A N 1
ATOM 834 C CA . LEU A 1 105 ? 14.910 -1.253 -12.57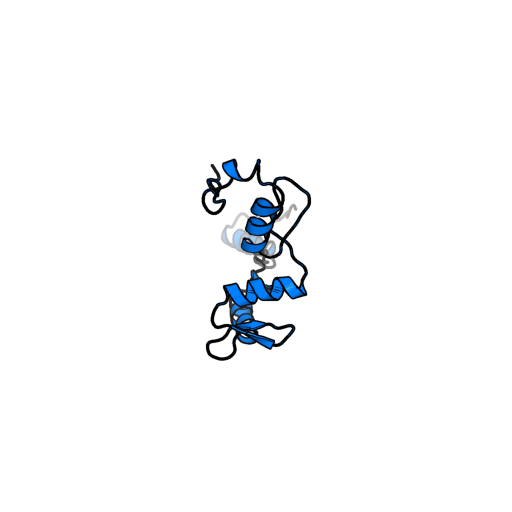0 1.00 90.00 105 LEU A CA 1
ATOM 835 C C . LEU A 1 105 ? 16.091 -0.414 -13.079 1.00 90.00 105 LEU A C 1
ATOM 837 O O . LEU A 1 105 ? 16.624 -0.708 -14.141 1.00 90.00 105 LEU A O 1
ATOM 841 N N . ARG A 1 106 ? 16.547 0.581 -12.310 1.00 89.19 106 ARG A N 1
ATOM 842 C CA . ARG A 1 106 ? 17.707 1.415 -12.663 1.00 89.19 106 ARG A CA 1
ATOM 843 C C . ARG A 1 106 ? 18.953 0.562 -12.897 1.00 89.19 106 ARG A C 1
ATOM 845 O O . ARG A 1 106 ? 19.652 0.746 -13.887 1.00 89.19 106 ARG A O 1
ATOM 852 N N . SER A 1 107 ? 19.224 -0.391 -12.007 1.00 90.12 107 SER A N 1
ATOM 853 C CA . SER A 1 107 ? 20.339 -1.326 -12.163 1.00 90.12 107 SER A CA 1
ATOM 854 C C . SER A 1 107 ? 20.181 -2.210 -13.397 1.00 90.12 107 SER A C 1
ATOM 856 O O . SER A 1 107 ? 21.168 -2.442 -14.088 1.00 90.12 107 SER A O 1
ATOM 858 N N . HIS A 1 108 ? 18.968 -2.682 -13.691 1.00 90.56 108 HIS A N 1
ATOM 859 C CA . HIS A 1 108 ? 18.685 -3.438 -14.909 1.00 90.56 108 HIS A CA 1
ATOM 860 C C . HIS A 1 108 ? 18.979 -2.604 -16.163 1.00 90.56 108 HIS A C 1
ATOM 862 O O . HIS A 1 108 ? 19.774 -3.038 -16.993 1.00 90.56 108 HIS A O 1
ATOM 868 N N . VAL A 1 109 ? 18.425 -1.392 -16.267 1.00 88.62 109 VAL A N 1
ATOM 869 C CA . VAL A 1 109 ? 18.607 -0.532 -17.447 1.00 88.62 109 VAL A CA 1
ATOM 870 C C . VAL A 1 109 ? 20.076 -0.167 -17.641 1.00 88.62 109 VAL A C 1
ATOM 872 O O . VAL A 1 109 ? 20.622 -0.355 -18.722 1.00 88.62 109 VAL A O 1
ATOM 875 N N . ARG A 1 110 ? 20.776 0.216 -16.569 1.00 87.50 110 ARG A N 1
ATOM 876 C CA . ARG A 1 110 ? 22.210 0.531 -16.634 1.00 87.50 110 ARG A CA 1
ATOM 877 C C . ARG A 1 110 ? 23.068 -0.649 -17.107 1.00 87.50 110 ARG A C 1
ATOM 879 O O . ARG A 1 110 ? 24.093 -0.442 -17.752 1.00 87.50 110 ARG A O 1
ATOM 886 N N . ARG A 1 111 ? 22.702 -1.882 -16.744 1.00 90.00 111 ARG A N 1
ATOM 887 C CA . ARG A 1 111 ? 23.479 -3.086 -17.082 1.00 90.00 111 ARG A CA 1
ATOM 888 C C . ARG A 1 111 ? 23.152 -3.623 -18.471 1.00 90.00 111 ARG A C 1
ATOM 890 O O . ARG A 1 111 ? 24.075 -4.018 -19.174 1.00 90.00 111 ARG A O 1
ATOM 897 N N . MET A 1 112 ? 21.874 -3.616 -18.843 1.00 90.19 112 MET A N 1
ATOM 898 C CA . MET A 1 112 ? 21.364 -4.280 -20.046 1.00 90.19 112 MET A CA 1
ATOM 899 C C . MET A 1 112 ? 21.155 -3.321 -21.229 1.00 90.19 112 MET A C 1
ATOM 901 O O . MET A 1 112 ? 21.262 -3.746 -22.371 1.00 90.19 112 MET A O 1
ATOM 905 N N . HIS A 1 113 ? 20.947 -2.025 -20.974 1.00 86.75 113 HIS A N 1
ATOM 906 C CA . HIS A 1 113 ? 20.619 -1.000 -21.976 1.00 86.75 113 HIS A CA 1
ATOM 907 C C . HIS A 1 113 ? 21.629 0.162 -21.955 1.00 86.75 113 HIS A C 1
ATOM 909 O O . HIS A 1 113 ? 21.269 1.337 -21.936 1.00 86.75 113 HIS A O 1
ATOM 915 N N . LYS A 1 114 ? 22.935 -0.150 -21.937 1.00 74.44 114 LYS A N 1
ATOM 916 C CA . LYS A 1 114 ? 24.023 0.840 -21.762 1.00 74.44 114 LYS A CA 1
ATOM 917 C C . LYS A 1 114 ? 23.978 2.027 -22.737 1.00 74.44 114 LYS A C 1
ATOM 919 O O . LYS A 1 114 ? 24.300 3.134 -22.322 1.00 74.44 114 LYS A O 1
ATOM 924 N N . LYS A 1 115 ? 23.606 1.805 -24.004 1.00 65.81 115 LYS A N 1
ATOM 925 C CA . LYS A 1 115 ? 23.550 2.862 -25.035 1.00 65.81 115 LYS A CA 1
ATOM 926 C C . LYS A 1 115 ? 22.320 3.765 -24.891 1.00 65.81 115 LYS A C 1
ATOM 928 O O . LYS A 1 115 ? 22.398 4.949 -25.184 1.00 65.81 115 LYS A O 1
ATOM 933 N N . GLU A 1 116 ? 21.211 3.217 -24.405 1.00 61.62 116 GLU A N 1
ATOM 934 C CA . GLU A 1 116 ? 19.928 3.922 -24.278 1.00 61.62 116 GLU A CA 1
ATOM 935 C C . GLU A 1 116 ? 19.778 4.616 -22.908 1.00 61.62 116 GLU A C 1
ATOM 937 O O . GLU A 1 116 ? 19.030 5.579 -22.757 1.00 61.62 116 GLU A O 1
ATOM 942 N N . ASN A 1 117 ? 20.565 4.190 -21.912 1.00 59.31 117 ASN A N 1
ATOM 943 C CA . ASN A 1 117 ? 20.598 4.755 -20.560 1.00 59.31 117 ASN A CA 1
ATOM 944 C C . ASN A 1 117 ? 21.072 6.228 -20.507 1.00 59.31 117 ASN A C 1
ATOM 946 O O . ASN A 1 117 ? 20.886 6.878 -19.483 1.00 59.31 117 ASN A O 1
ATOM 950 N N . MET A 1 118 ? 21.672 6.768 -21.577 1.00 52.31 118 MET A N 1
ATOM 951 C CA . MET A 1 118 ? 22.159 8.159 -21.634 1.00 52.31 118 MET A CA 1
ATOM 952 C C . MET A 1 118 ? 21.027 9.201 -21.761 1.00 52.31 118 MET A C 1
ATOM 954 O O . MET A 1 118 ? 21.281 10.384 -21.570 1.00 52.31 118 MET A O 1
ATOM 958 N N . TYR A 1 119 ? 19.784 8.778 -22.040 1.00 50.44 119 TYR A N 1
ATOM 959 C CA . TYR A 1 119 ? 18.641 9.683 -22.261 1.00 50.44 119 TYR A CA 1
ATOM 960 C C . TYR A 1 119 ? 17.621 9.733 -21.104 1.00 50.44 119 TYR A C 1
ATOM 962 O O . TYR A 1 119 ? 16.724 10.566 -21.100 1.00 50.44 119 TYR A O 1
ATOM 970 N N . ILE A 1 120 ? 17.731 8.849 -20.109 1.00 54.69 120 ILE A N 1
ATOM 971 C CA . ILE A 1 120 ? 16.669 8.621 -19.104 1.00 54.69 120 ILE A CA 1
ATOM 972 C C . ILE A 1 120 ? 16.954 9.188 -17.707 1.00 54.69 120 ILE A C 1
ATOM 974 O O . ILE A 1 120 ? 16.078 9.112 -16.845 1.00 54.69 120 ILE A O 1
ATOM 978 N N . ASP A 1 121 ? 18.131 9.771 -17.452 1.00 52.22 121 ASP A N 1
ATOM 979 C CA . ASP A 1 121 ? 18.398 10.432 -16.161 1.00 52.22 121 ASP A CA 1
ATOM 980 C C . ASP A 1 121 ? 17.629 11.764 -15.996 1.00 52.22 121 ASP A C 1
ATOM 982 O O . ASP A 1 121 ? 17.596 12.312 -14.896 1.00 52.22 121 ASP A O 1
ATOM 986 N N . THR A 1 122 ? 16.934 12.247 -17.037 1.00 48.06 122 THR A N 1
ATOM 987 C CA . THR A 1 122 ? 16.098 13.464 -17.004 1.00 48.06 122 THR A CA 1
ATOM 988 C C . THR A 1 122 ? 14.614 13.210 -16.732 1.00 48.06 122 THR A C 1
ATOM 990 O O . THR A 1 122 ? 13.925 14.117 -16.271 1.00 48.06 122 THR A O 1
ATOM 993 N N . PHE A 1 123 ? 14.094 11.994 -16.933 1.00 49.41 123 PHE A N 1
ATOM 994 C CA . PHE A 1 123 ? 12.673 11.720 -16.698 1.00 49.41 123 PHE A CA 1
ATOM 995 C C . PHE A 1 123 ? 12.432 11.219 -15.270 1.00 49.41 123 PHE A C 1
ATOM 997 O O . PHE A 1 123 ? 12.487 10.027 -14.947 1.00 49.41 123 PHE A O 1
ATOM 1004 N N . ASN A 1 124 ? 12.151 12.174 -14.383 1.00 44.47 124 ASN A N 1
ATOM 1005 C CA . ASN A 1 124 ? 11.528 11.944 -13.088 1.00 44.47 124 ASN A CA 1
ATOM 1006 C C . ASN A 1 124 ? 9.994 12.023 -13.238 1.00 44.47 124 ASN A C 1
ATOM 1008 O O . ASN A 1 124 ? 9.460 13.123 -13.218 1.00 44.47 124 ASN A O 1
ATOM 1012 N N . PRO A 1 125 ? 9.252 10.902 -13.320 1.00 43.81 125 PRO A N 1
ATOM 1013 C CA . PRO A 1 125 ? 7.794 10.919 -13.496 1.00 43.81 125 PRO A CA 1
ATOM 1014 C C . PRO A 1 125 ? 7.037 11.248 -12.191 1.00 43.81 125 PRO A C 1
ATOM 1016 O O . PRO A 1 125 ? 5.947 10.738 -11.957 1.00 43.81 125 PRO A O 1
ATOM 1019 N N . ALA A 1 126 ? 7.660 11.993 -11.274 1.00 41.34 126 ALA A N 1
ATOM 1020 C CA . ALA A 1 126 ? 7.026 12.448 -10.036 1.00 41.34 126 ALA A CA 1
ATOM 1021 C C . ALA A 1 126 ? 6.449 13.868 -10.153 1.00 41.34 126 ALA A C 1
ATOM 1023 O O . ALA A 1 126 ? 5.779 14.308 -9.227 1.00 41.34 126 ALA A O 1
ATOM 1024 N N . GLU A 1 127 ? 6.690 14.551 -11.267 1.00 48.81 127 GLU A N 1
ATOM 1025 C CA . GLU A 1 127 ? 6.161 15.877 -11.574 1.00 48.81 127 GLU A CA 1
ATOM 1026 C C . GLU A 1 127 ? 5.334 15.739 -12.866 1.00 48.81 127 GLU A C 1
ATOM 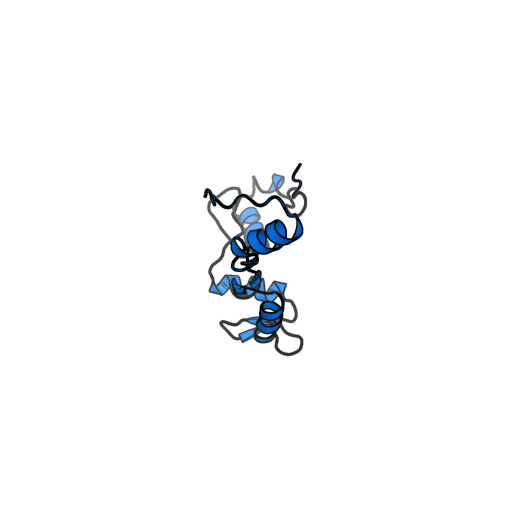1028 O O . GLU A 1 127 ? 5.742 15.012 -13.767 1.00 48.81 127 GLU A O 1
ATOM 1033 N N . GLU A 1 128 ? 4.174 16.394 -12.918 1.00 39.00 128 GLU A N 1
ATOM 1034 C CA . GLU A 1 128 ? 3.145 16.358 -13.978 1.00 39.00 128 GLU A CA 1
ATOM 1035 C C . GLU A 1 128 ? 2.138 15.195 -13.951 1.00 39.00 128 GLU A C 1
ATOM 1037 O O . GLU A 1 128 ? 2.038 14.347 -14.836 1.00 39.00 128 GLU A O 1
ATOM 1042 N N . ILE A 1 129 ? 1.257 15.252 -12.948 1.00 45.59 129 ILE A N 1
ATOM 1043 C CA . ILE A 1 129 ? -0.177 15.223 -13.254 1.00 45.59 129 ILE A CA 1
ATOM 1044 C C . ILE A 1 129 ? -0.559 16.687 -13.500 1.00 45.59 129 ILE A C 1
ATOM 1046 O O . ILE A 1 129 ? -0.769 17.426 -12.541 1.00 45.59 129 ILE A O 1
ATOM 1050 N N . VAL A 1 130 ? -0.613 17.112 -14.760 1.00 37.03 130 VAL A N 1
ATOM 1051 C CA . VAL A 1 130 ? -1.367 18.306 -15.161 1.00 37.03 130 VAL A CA 1
ATOM 1052 C C . VAL A 1 130 ? -2.489 17.805 -16.059 1.00 37.03 130 VAL A C 1
ATOM 1054 O O . VAL A 1 130 ? -2.266 17.395 -17.193 1.00 37.03 130 VAL A O 1
ATOM 1057 N N . PHE A 1 131 ? -3.687 17.739 -15.484 1.00 37.19 131 PHE A N 1
ATOM 1058 C CA . PHE A 1 131 ? -4.914 17.884 -16.250 1.00 37.19 131 PHE A CA 1
ATOM 1059 C C . PHE A 1 131 ? -5.175 19.387 -16.329 1.00 37.19 131 PHE A C 1
ATOM 1061 O O . PHE A 1 131 ? -5.492 19.978 -15.300 1.00 37.19 131 PHE A O 1
ATOM 1068 N N . GLU A 1 132 ? -4.948 19.970 -17.503 1.00 37.44 132 GLU A N 1
ATOM 1069 C CA . GLU A 1 132 ? -5.839 20.869 -18.261 1.00 37.44 132 GLU A CA 1
ATOM 1070 C C . GLU A 1 132 ? -5.149 21.287 -19.565 1.00 37.44 132 GLU A C 1
ATOM 1072 O O . GLU A 1 132 ? -3.960 21.675 -19.518 1.00 37.44 132 GLU A O 1
#

InterPro domains:
  IPR013087 Zinc finger C2H2-type [PF00096] (35-56)
  IPR013087 Zinc finger C2H2-type [PS50157] (34-61)
  IPR013087 Zinc finger C2H2-type [PS50157] (62-89)
  IPR013087 Zinc finger C2H2-type [PS50157] (90-118)
  IPR013087 Zinc finger C2H2-type [SM00355] (1-20)
  IPR013087 Zinc finger C2H2-type [SM00355] (34-56)
  IPR013087 Zinc finger C2H2-type [SM00355] (62-84)
  IPR013087 Zinc finger C2H2-type [SM00355] (90-113)
  IPR036236 Zinc finger C2H2 superfamily [SSF57667] (35-68)
  IPR036236 Zinc finger C2H2 superfamily [SSF57667] (61-110)

Nearest PDB structures (foldseek):
  8ssu-assembly1_A  TM=5.001E-01  e=3.899E-06  Homo sapiens
  6e93-assembly1_A  TM=4.650E-01  e=2.009E-06  Homo sapiens
  8ssr-assembly1_A  TM=4.784E-01  e=3.415E-06  Homo sapiens
  5vmw-assembly1_A  TM=6.234E-01  e=8.804E-05  Homo sapiens
  6dfa-assembly1_A  TM=5.943E-01  e=1.311E-04  Homo sapiens

Sequence (132 aa):
PFCPYTCTVYKAFKKHQKSHVFGSSKPPSAQVKLSCKICGKDRSTDADMQKHMKKHRSGENFICDVCGFASIQLKKIIQHRRMHTGEKPHLCPHCSYRSARRDNLRSHVRRMHKKENMYIDTFNPAEEIVFE

Foldseek 3Di:
DDDVDDDPDPVVVVVVVVVVVDDPPVPPPPQPWDADLQPRDTDSDPVVNVVVQVVQDDPQWGAHPPPGDTDNDPVVNSLVCCVVVVDFPAQAPVDRDTHSDPVVNLVCCVVPVVPPNVPPVPDDVPDDPDDD

pLDDT: mean 77.91, std 17.02, range [37.03, 94.56]

Radius of gyration: 27.28 Å; Cα contacts (8 Å, |Δi|>4): 107; chains: 1; bounding box: 81×38×44 Å

Organism: NCBI:txid34597